Protein 7E4V (pdb70)

Solvent-accessible surface area: 8888 Å² total; per-residue (Å²): 240,98,44,14,28,39,63,0,82,114,34,1,118,87,95,194,65,147,111,19,68,54,65,83,83,83,108,100,50,91,100,106,74,26,54,33,14,2,38,0,42,9,37,86,91,57,12,76,4,64,7,79,63,104,128,87,0,59,59,77,0,0,36,54,0,0,9,75,5,15,43,13,186,62,97,98,99,51,14,27,35,57,0,80,110,36,1,118,86,120,190,66,161,61,22,68,54,66,76,78,68,91,127,46,129,81,100,66,92,55,24,24,6,46,0,46,7,39,83,92,52,9,73,4,93,8,41,13,110,105,64,0,61,56,33,0,0,47,68,0,0,79,88,33,65,65,35,85,45

Structure (mmCIF, N/CA/C/O backbone):
data_7E4V
#
_entry.id   7E4V
#
_cell.length_a   42.528
_cell.length_b   42.528
_cell.length_c   155.611
_cell.angle_alpha   90.000
_cell.angle_beta   90.000
_cell.angle_gamma   120.000
#
_symmetry.space_group_name_H-M   'P 32 2 1'
#
loop_
_entity.id
_entity.type
_entity.pdbx_description
1 polymer Staufen
2 non-polymer GLYCEROL
3 water water
#
loop_
_atom_site.group_PDB
_atom_site.id
_atom_site.type_symbol
_atom_site.label_atom_id
_atom_site.label_alt_id
_atom_site.label_comp_id
_atom_site.label_asym_id
_atom_site.label_entity_id
_atom_site.label_seq_id
_atom_site.pdbx_PDB_ins_code
_atom_site.Cartn_x
_atom_site.Cartn_y
_atom_site.Cartn_z
_atom_site.occupancy
_atom_site.B_iso_or_equiv
_atom_site.auth_seq_id
_atom_site.auth_comp_id
_atom_site.auth_asym_id
_atom_site.auth_atom_id
_atom_site.pdbx_PDB_model_num
ATOM 1 N N . MET A 1 2 ? 1.202 -21.278 -8.907 1.00 41.88 18 MET A N 1
ATOM 2 C CA . MET A 1 2 ? 0.189 -21.417 -7.859 1.00 35.45 18 MET A CA 1
ATOM 3 C C . MET A 1 2 ? 0.720 -21.307 -6.418 1.00 22.93 18 MET A C 1
ATOM 4 O O . MET A 1 2 ? 0.068 -20.701 -5.575 1.00 27.38 18 MET A O 1
ATOM 9 N N . VAL A 1 3 ? 1.898 -21.875 -6.130 1.00 24.25 19 VAL A N 1
ATOM 10 C CA . VAL A 1 3 ? 2.509 -21.687 -4.813 1.00 21.49 19 VAL A CA 1
ATOM 11 C C . VAL A 1 3 ? 2.849 -20.218 -4.608 1.00 19.81 19 VAL A C 1
ATOM 12 O O . VAL A 1 3 ? 3.474 -19.586 -5.471 1.00 22.15 19 VAL A O 1
ATOM 16 N N . ASN A 1 4 ? 2.432 -19.666 -3.475 1.00 16.72 20 ASN A N 1
ATOM 17 C CA . ASN A 1 4 ? 2.746 -18.285 -3.132 1.00 17.22 20 ASN A CA 1
ATOM 18 C C . ASN A 1 4 ? 4.175 -18.215 -2.603 1.00 15.51 20 ASN A C 1
ATOM 19 O O . ASN A 1 4 ? 4.460 -18.741 -1.518 1.00 15.43 20 ASN A O 1
ATOM 24 N N . PRO A 1 5 ? 5.095 -17.576 -3.330 1.00 13.46 21 PRO A N 1
ATOM 25 C CA . PRO A 1 5 ? 6.490 -17.536 -2.860 1.00 13.51 21 PRO A CA 1
ATOM 26 C C . PRO A 1 5 ? 6.660 -16.778 -1.559 1.00 12.86 21 PRO A C 1
ATOM 27 O O . PRO A 1 5 ? 7.623 -17.044 -0.831 1.00 13.52 21 PRO A O 1
ATOM 31 N N . IL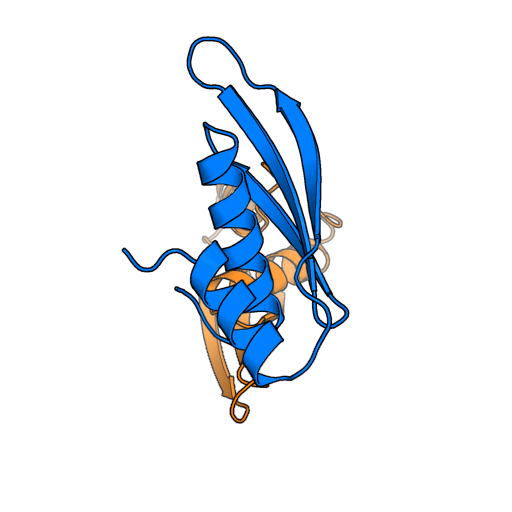E A 1 6 ? 5.771 -15.824 -1.250 1.00 13.64 22 ILE A N 1
ATOM 32 C CA . ILE A 1 6 ? 5.812 -15.161 0.049 1.00 13.60 22 ILE A CA 1
ATOM 33 C C . ILE A 1 6 ? 5.653 -16.188 1.158 1.00 13.89 22 ILE A C 1
ATOM 34 O O . ILE A 1 6 ? 6.413 -16.201 2.130 1.00 13.38 22 ILE A O 1
ATOM 39 N N . SER A 1 7 ? 4.654 -17.069 1.025 1.00 14.02 23 SER A N 1
ATOM 40 C CA . SER A 1 7 ? 4.416 -18.102 2.031 1.00 14.84 23 SER A CA 1
ATOM 41 C C . SER A 1 7 ? 5.559 -19.100 2.070 1.00 14.49 23 SER A C 1
ATOM 42 O O . SER A 1 7 ? 6.006 -19.504 3.149 1.00 13.66 23 SER A O 1
ATOM 45 N N . ARG A 1 8 ? 6.051 -19.495 0.903 1.00 13.71 24 ARG A N 1
ATOM 46 C CA . ARG A 1 8 ? 7.143 -20.459 0.857 1.00 12.60 24 ARG A CA 1
ATOM 47 C C . ARG A 1 8 ? 8.373 -19.931 1.590 1.00 12.56 24 ARG A C 1
ATOM 48 O O . ARG A 1 8 ? 8.985 -20.640 2.404 1.00 12.56 24 ARG A O 1
ATOM 56 N N . LEU A 1 9 ? 8.744 -18.676 1.323 1.00 11.62 25 LEU A N 1
ATOM 57 C CA . LEU A 1 9 ? 9.903 -18.081 1.976 1.00 12.82 25 LEU A CA 1
ATOM 58 C C . LEU A 1 9 ? 9.678 -17.924 3.473 1.00 13.29 25 LEU A C 1
ATOM 59 O O . LEU A 1 9 ? 10.581 -18.200 4.268 1.00 12.40 25 LEU A O 1
ATOM 64 N N . MET A 1 10 ? 8.478 -17.496 3.882 1.00 12.09 26 MET A N 1
ATOM 65 C CA . MET A 1 10 ? 8.190 -17.359 5.304 1.00 13.16 26 MET A CA 1
ATOM 66 C C . MET A 1 10 ? 8.347 -18.691 6.023 1.00 12.91 26 MET A C 1
ATOM 67 O O . MET A 1 10 ? 8.933 -18.756 7.112 1.00 12.75 26 MET A O 1
ATOM 72 N N . GLN A 1 11 ? 7.834 -19.770 5.421 1.00 12.71 27 GLN A N 1
ATOM 73 C CA . GLN A 1 11 ? 7.887 -21.079 6.061 1.00 14.44 27 GLN A CA 1
ATOM 74 C C . GLN A 1 11 ? 9.314 -21.604 6.129 1.00 13.20 27 GLN A C 1
ATOM 75 O O . GLN A 1 11 ? 9.701 -22.231 7.123 1.00 13.01 27 GLN A O 1
ATOM 81 N N . ILE A 1 12 ? 10.107 -21.355 5.083 1.00 12.31 28 ILE A N 1
ATOM 82 C CA . ILE A 1 12 ? 11.501 -21.782 5.105 1.00 12.36 28 ILE A CA 1
ATOM 83 C C . ILE A 1 12 ? 12.267 -21.066 6.210 1.00 12.35 28 ILE A C 1
ATOM 84 O O . ILE A 1 12 ? 13.009 -21.699 6.975 1.00 12.92 28 ILE A O 1
ATOM 89 N N . GLN A 1 13 ? 12.069 -19.749 6.344 1.00 11.88 29 GLN A N 1
ATOM 90 C CA . GLN A 1 13 ? 12.766 -19.009 7.392 1.00 12.88 29 GLN A CA 1
ATOM 91 C C . GLN A 1 13 ? 12.363 -19.488 8.777 1.00 12.50 29 GLN A C 1
ATOM 92 O O . GLN A 1 13 ? 13.214 -19.625 9.665 1.00 13.74 29 GLN A O 1
ATOM 98 N N . GLN A 1 14 ? 11.069 -19.761 8.980 1.00 12.73 30 GLN A N 1
ATOM 99 C CA . GLN A 1 14 ? 10.619 -20.290 10.262 1.00 12.59 30 GLN A CA 1
ATOM 100 C C . GLN A 1 14 ? 11.265 -21.636 10.571 1.00 11.68 30 GLN A C 1
ATOM 101 O O . GLN A 1 14 ? 11.702 -21.874 11.706 1.00 13.91 30 GLN A O 1
ATOM 107 N N . ALA A 1 15 ? 11.318 -22.537 9.578 1.00 12.42 31 ALA A N 1
ATOM 108 C CA . ALA A 1 15 ? 11.898 -23.858 9.804 1.00 13.01 31 ALA A CA 1
ATOM 109 C C . ALA A 1 15 ? 13.391 -23.780 10.107 1.00 14.89 31 ALA A C 1
ATOM 110 O O . ALA A 1 15 ? 13.917 -24.637 10.831 1.00 16.46 31 ALA A O 1
ATOM 112 N N . ARG A 1 16 ? 14.088 -22.787 9.550 1.00 13.03 32 ARG A N 1
ATOM 113 C CA . ARG A 1 16 ? 15.505 -22.571 9.830 1.00 13.24 32 ARG A CA 1
ATOM 114 C C . ARG A 1 16 ? 15.744 -21.840 11.139 1.00 13.57 32 ARG A C 1
ATOM 115 O O . ARG A 1 16 ? 16.905 -21.628 11.505 1.00 14.87 32 ARG A O 1
ATOM 123 N N . LYS A 1 17 ? 14.687 -21.442 11.842 1.00 13.06 33 LYS A N 1
ATOM 124 C CA . LYS A 1 17 ? 14.783 -20.656 13.071 1.00 11.47 33 LYS A CA 1
ATOM 125 C C . LYS A 1 17 ? 15.488 -19.322 12.845 1.00 13.72 33 LYS A C 1
ATOM 126 O O . LYS A 1 17 ? 16.148 -18.797 13.744 1.00 13.98 33 LYS A O 1
ATOM 132 N N . GLU A 1 18 ? 15.321 -18.754 11.651 1.00 12.75 34 GLU A N 1
ATOM 133 C CA . GLU A 1 18 ? 15.940 -17.495 11.273 1.00 14.13 34 GLU A CA 1
ATOM 134 C C . GLU A 1 18 ? 14.921 -16.357 11.346 1.00 14.06 34 GLU A C 1
ATOM 135 O O . GLU A 1 18 ? 13.712 -16.575 11.488 1.00 14.86 34 GLU A O 1
ATOM 141 N N . LYS A 1 19 ? 15.434 -15.125 11.265 1.00 14.58 35 LYS A N 1
ATOM 142 C CA . LYS A 1 19 ? 14.581 -13.942 11.224 1.00 17.82 35 LYS A CA 1
ATOM 143 C C . LYS A 1 19 ? 13.643 -14.001 10.020 1.00 16.76 35 LYS A C 1
ATOM 144 O O . LYS A 1 19 ? 14.014 -14.466 8.933 1.00 17.05 35 LYS A O 1
ATOM 150 N N . GLU A 1 20 ? 12.408 -13.553 10.232 1.00 17.96 36 GLU A N 1
ATOM 151 C CA . GLU A 1 20 ? 11.412 -13.515 9.178 1.00 18.39 36 GLU A CA 1
ATOM 152 C C . GLU A 1 20 ? 11.833 -12.521 8.091 1.00 17.68 36 GLU A C 1
ATOM 153 O O . GLU A 1 20 ? 12.591 -11.581 8.350 1.00 17.47 36 GLU A O 1
ATOM 159 N N . PRO A 1 21 ? 11.375 -12.711 6.858 1.00 13.67 37 PRO A N 1
ATOM 160 C CA . PRO A 1 21 ? 11.751 -11.773 5.790 1.00 12.93 37 PRO A CA 1
ATOM 161 C C . PRO A 1 21 ? 11.208 -10.371 6.043 1.00 16.31 37 PRO A C 1
ATOM 162 O O . PRO A 1 21 ? 10.169 -10.191 6.681 1.00 16.46 37 PRO A O 1
ATOM 166 N N . VAL A 1 22 ? 11.953 -9.371 5.573 1.00 14.55 38 VAL A N 1
ATOM 167 C CA . VAL A 1 22 ? 11.570 -7.965 5.677 1.00 15.40 38 VAL A CA 1
ATOM 168 C C . VAL A 1 22 ? 11.361 -7.429 4.263 1.00 13.75 38 VAL A C 1
ATOM 169 O O . VAL A 1 22 ? 12.266 -7.516 3.425 1.00 14.36 38 VAL A O 1
ATOM 173 N N . TYR A 1 23 ? 10.189 -6.859 4.011 1.00 13.86 39 TYR A N 1
ATOM 174 C CA . TYR A 1 23 ? 9.827 -6.315 2.705 1.00 14.69 39 TYR A CA 1
ATOM 175 C C . TYR A 1 23 ? 9.827 -4.792 2.742 1.00 15.91 39 TYR A C 1
ATOM 176 O O . TYR A 1 23 ? 9.391 -4.188 3.726 1.00 17.53 39 TYR A O 1
ATOM 185 N N . THR A 1 24 ? 10.292 -4.178 1.654 1.00 13.52 40 THR A N 1
ATOM 186 C CA . THR A 1 24 ? 10.393 -2.728 1.531 1.00 15.82 40 THR A CA 1
ATOM 187 C C . THR A 1 24 ? 9.876 -2.316 0.162 1.00 12.90 40 THR A C 1
ATOM 188 O O . THR A 1 24 ? 10.324 -2.850 -0.854 1.00 13.46 40 THR A O 1
ATOM 192 N N . LEU A 1 25 ? 8.939 -1.364 0.125 1.00 13.98 41 LEU A N 1
ATOM 193 C CA . LEU A 1 25 ? 8.510 -0.779 -1.144 1.00 14.54 41 LEU A CA 1
ATOM 194 C C . LEU A 1 25 ? 9.568 0.212 -1.619 1.00 13.43 41 LEU A C 1
ATOM 195 O O . LEU A 1 25 ? 9.923 1.150 -0.894 1.00 15.58 41 LEU A O 1
ATOM 200 N N . VAL A 1 26 ? 10.072 -0.008 -2.824 1.00 12.41 42 VAL A N 1
ATOM 201 C CA . VAL A 1 26 ? 11.145 0.815 -3.373 1.00 14.09 42 VAL A CA 1
ATOM 202 C C . VAL A 1 26 ? 10.616 1.962 -4.220 1.00 13.58 42 VAL A C 1
ATOM 203 O O . VAL A 1 26 ? 11.109 3.087 -4.121 1.00 16.82 42 VAL A O 1
ATOM 207 N N . GLU A 1 27 ? 9.634 1.700 -5.077 1.00 13.92 43 GLU A N 1
ATOM 208 C CA . GLU A 1 27 ? 9.180 2.703 -6.032 1.00 13.76 43 GLU A CA 1
ATOM 209 C C . GLU A 1 27 ? 7.872 2.250 -6.645 1.00 14.00 43 GLU A C 1
ATOM 210 O O . GLU A 1 27 ? 7.581 1.049 -6.701 1.00 15.15 43 GLU A O 1
ATOM 216 N N . GLU A 1 28 ? 7.071 3.217 -7.095 1.00 13.54 44 GLU A N 1
ATOM 217 C CA . GLU A 1 28 ? 5.954 2.914 -7.976 1.00 15.08 44 GLU A CA 1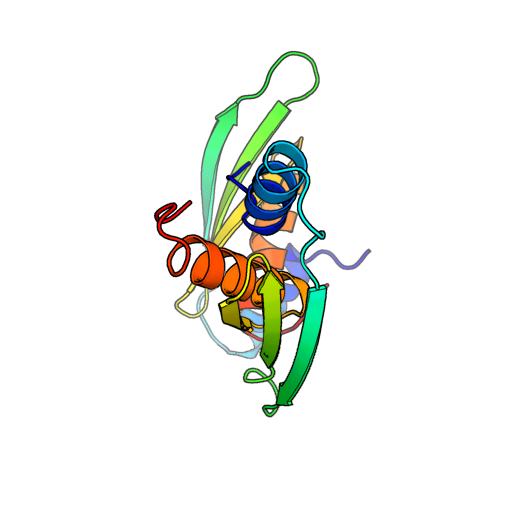
ATOM 218 C C . GLU A 1 28 ? 6.073 3.809 -9.200 1.00 16.02 44 GLU A C 1
ATOM 219 O O . GLU A 1 28 ? 6.120 5.037 -9.073 1.00 16.64 44 GLU A O 1
ATOM 225 N N . ARG A 1 29 ? 6.144 3.204 -10.380 1.00 19.42 45 ARG A N 1
ATOM 226 C CA . ARG A 1 29 ? 6.288 3.995 -11.600 1.00 19.33 45 ARG A CA 1
ATOM 227 C C . ARG A 1 29 ? 5.363 3.441 -12.669 1.00 24.52 45 ARG A C 1
ATOM 228 O O . ARG A 1 29 ? 4.319 2.866 -12.351 1.00 27.97 45 ARG A O 1
ATOM 236 N N . GLY A 1 30 ? 5.724 3.638 -13.935 1.00 26.39 46 GLY A N 1
ATOM 237 C CA . GLY A 1 30 ? 4.941 3.126 -15.039 1.00 30.85 46 GLY A CA 1
ATOM 238 C C . GLY A 1 30 ? 4.191 4.218 -15.770 1.00 29.66 46 GLY A C 1
ATOM 239 O O . GLY A 1 30 ? 4.703 5.340 -15.914 1.00 27.41 46 GLY A O 1
ATOM 240 N N . VAL A 1 31 ? 2.982 3.894 -16.241 1.00 37.33 47 VAL A N 1
ATOM 241 C CA . VAL A 1 31 ? 2.177 4.803 -17.050 1.00 41.24 47 VAL A CA 1
ATOM 242 C C . VAL A 1 31 ? 0.709 4.750 -16.640 1.00 47.02 47 VAL A C 1
ATOM 243 O O . VAL A 1 31 ? 0.386 4.929 -15.463 1.00 43.87 47 VAL A O 1
ATOM 245 N N . ALA A 1 32 ? -0.182 4.502 -17.603 1.00 49.51 48 ALA A N 1
ATOM 246 C CA . ALA A 1 32 ? -1.622 4.524 -17.361 1.00 50.46 48 ALA A CA 1
ATOM 247 C C . ALA A 1 32 ? -2.065 3.402 -16.429 1.00 54.95 48 ALA A C 1
ATOM 248 O O . ALA A 1 32 ? -1.746 3.411 -15.234 1.00 51.32 48 ALA A O 1
ATOM 250 N N . ARG A 1 33 B -2.816 2.434 -16.959 1.00 53.85 49 ARG A N 1
ATOM 251 C CA . ARG A 1 33 B -3.225 1.306 -16.131 1.00 54.07 49 ARG A CA 1
ATOM 252 C C . ARG A 1 33 B -2.057 0.380 -15.832 1.00 54.53 49 ARG A C 1
ATOM 253 O O . ARG A 1 33 B -2.089 -0.359 -14.840 1.00 58.03 49 ARG A O 1
ATOM 255 N N . ARG A 1 34 ? -1.020 0.412 -16.666 1.00 52.59 50 ARG A N 1
ATOM 256 C CA . ARG A 1 34 ? 0.160 -0.436 -16.487 1.00 47.21 50 ARG A CA 1
ATOM 257 C C . ARG A 1 34 ? 1.052 0.177 -15.411 1.00 43.43 50 ARG A C 1
ATOM 258 O O . ARG A 1 34 ? 1.974 0.946 -15.686 1.00 37.69 50 ARG A O 1
ATOM 260 N N . ARG A 1 35 ? 0.760 -0.172 -14.166 1.00 46.58 51 ARG A N 1
ATOM 261 C CA . ARG A 1 35 ? 1.557 0.241 -13.022 1.00 39.71 51 ARG A CA 1
ATOM 262 C C . ARG A 1 35 ? 2.760 -0.681 -12.857 1.00 31.69 51 ARG A C 1
ATOM 263 O O . ARG A 1 35 ? 2.723 -1.859 -13.223 1.00 34.66 51 ARG A O 1
ATOM 265 N N . GLU A 1 36 ? 3.849 -0.126 -12.322 1.00 29.65 52 GLU A N 1
ATOM 266 C CA . GLU A 1 36 ? 5.075 -0.883 -12.088 1.00 22.80 52 GLU A CA 1
ATOM 267 C C . GLU A 1 36 ? 5.491 -0.612 -10.649 1.00 21.56 52 GLU A C 1
ATOM 268 O O . GLU A 1 36 ? 5.981 0.479 -10.333 1.00 23.59 52 GLU A O 1
ATOM 274 N N . PHE A 1 37 ? 5.317 -1.609 -9.788 1.00 17.80 53 PHE A N 1
ATOM 275 C CA . PHE A 1 37 ? 5.707 -1.511 -8.386 1.00 17.17 53 PHE A CA 1
ATOM 276 C C . PHE A 1 37 ? 7.024 -2.253 -8.254 1.00 17.44 53 PHE A C 1
ATOM 277 O O . PHE A 1 37 ? 7.199 -3.322 -8.845 1.00 17.28 53 PHE A O 1
ATOM 285 N N . ILE A 1 38 ? 7.946 -1.685 -7.486 1.00 14.59 54 ILE A N 1
ATOM 286 C CA . ILE A 1 38 ? 9.240 -2.292 -7.234 1.00 13.56 54 ILE A CA 1
ATOM 287 C C . ILE A 1 38 ? 9.319 -2.574 -5.746 1.00 12.68 54 ILE A C 1
ATOM 288 O O . ILE A 1 38 ? 9.249 -1.649 -4.926 1.00 13.28 54 ILE A O 1
ATOM 293 N N . MET A 1 39 ? 9.455 -3.856 -5.397 1.00 13.21 55 MET A N 1
ATOM 294 C CA . MET A 1 39 ? 9.569 -4.301 -4.017 1.00 13.62 55 MET A CA 1
ATOM 295 C C . MET A 1 39 ? 10.942 -4.909 -3.790 1.00 13.53 55 MET A C 1
ATOM 296 O O . MET A 1 39 ? 11.557 -5.465 -4.708 1.00 14.51 55 MET A O 1
ATOM 301 N N . GLU A 1 40 ? 11.415 -4.814 -2.554 1.00 12.34 56 GLU A N 1
ATOM 302 C CA . GLU A 1 40 ? 12.663 -5.448 -2.157 1.00 14.37 56 GLU A CA 1
ATOM 303 C C . GLU A 1 40 ? 12.387 -6.331 -0.945 1.00 14.37 56 GLU A C 1
ATOM 304 O O . GLU A 1 40 ? 11.515 -6.031 -0.128 1.00 14.62 56 GLU A O 1
ATOM 310 N N . VAL A 1 41 ? 13.101 -7.449 -0.845 1.00 11.93 57 VAL A N 1
ATOM 311 C CA . VAL A 1 41 ? 12.976 -8.330 0.311 1.00 12.83 57 VAL A CA 1
ATOM 312 C C . VAL A 1 41 ? 14.359 -8.761 0.773 1.00 13.31 57 VAL A C 1
ATOM 313 O O . VAL A 1 41 ? 15.246 -8.988 -0.053 1.00 14.41 57 VAL A O 1
ATOM 317 N N . SER A 1 42 ? 14.533 -8.887 2.090 1.00 13.58 58 SER A N 1
ATOM 318 C CA . SER A 1 42 ? 15.775 -9.360 2.681 1.00 14.87 58 SER A CA 1
ATOM 319 C C . SER A 1 42 ? 15.460 -10.522 3.614 1.00 13.66 58 SER A C 1
ATOM 320 O O . SER A 1 42 ? 14.496 -10.463 4.380 1.00 14.32 58 SER A O 1
ATOM 323 N N . ALA A 1 43 ? 16.260 -11.582 3.533 1.00 12.21 59 ALA A N 1
ATOM 324 C CA . ALA A 1 43 ? 16.168 -12.715 4.448 1.00 13.44 59 ALA A CA 1
ATOM 325 C C . ALA A 1 43 ? 17.415 -13.563 4.286 1.00 12.86 59 ALA A C 1
ATOM 326 O O . ALA A 1 43 ? 17.981 -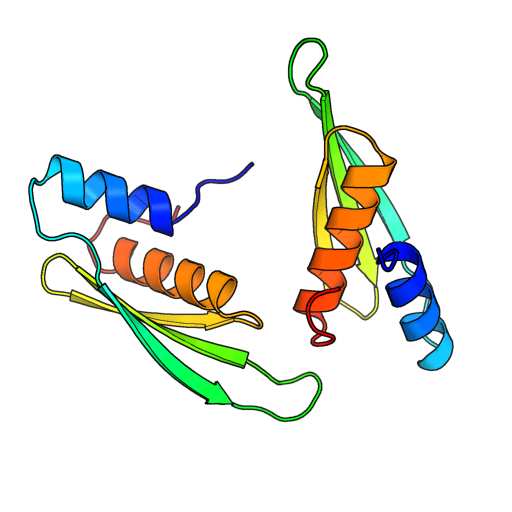13.636 3.198 1.00 13.45 59 ALA A O 1
ATOM 328 N N . SER A 1 44 ? 17.841 -14.193 5.385 1.00 13.56 60 SER A N 1
ATOM 329 C CA . SER A 1 44 ? 18.921 -15.177 5.357 1.00 14.29 60 SER A CA 1
ATOM 330 C C . SER A 1 44 ? 20.212 -14.608 4.772 1.00 16.78 60 SER A C 1
ATOM 331 O O . SER A 1 44 ? 20.944 -15.304 4.072 1.00 17.69 60 SER A O 1
ATOM 334 N N . GLY A 1 45 ? 20.478 -13.327 5.009 1.00 15.16 61 GLY A N 1
ATOM 335 C CA . GLY A 1 45 ? 21.722 -12.719 4.591 1.00 16.86 61 GLY A CA 1
ATOM 336 C C . GLY A 1 45 ? 21.765 -12.222 3.163 1.00 15.78 61 GLY A C 1
ATOM 337 O O . GLY A 1 45 ? 22.828 -11.775 2.716 1.00 17.30 61 GLY A O 1
ATOM 338 N N . LYS A 1 46 ? 20.656 -12.281 2.426 1.00 13.62 62 LYS A N 1
ATOM 339 C CA . LYS A 1 46 ? 20.613 -11.842 1.041 1.00 14.56 62 LYS A CA 1
ATOM 340 C C . LYS A 1 46 ? 19.393 -10.957 0.833 1.00 12.68 62 LYS A C 1
ATOM 341 O O . LYS A 1 46 ? 18.477 -10.908 1.656 1.00 13.37 62 LYS A O 1
ATOM 347 N N . SER A 1 47 ? 19.388 -10.246 -0.286 1.00 14.51 63 SER A N 1
ATOM 348 C CA . SER A 1 47 ? 18.260 -9.404 -0.632 1.00 14.52 63 SER A CA 1
ATOM 349 C C . SER A 1 47 ? 17.995 -9.516 -2.127 1.00 13.89 63 SER A C 1
ATOM 350 O O . SER A 1 47 ? 18.871 -9.890 -2.904 1.00 15.07 63 SER A O 1
ATOM 353 N N . ALA A 1 48 ? 16.763 -9.227 -2.529 1.00 12.52 64 ALA A N 1
ATOM 354 C CA . ALA A 1 48 ? 16.407 -9.271 -3.938 1.00 12.90 64 ALA A CA 1
ATOM 355 C C . ALA A 1 48 ? 15.282 -8.287 -4.178 1.00 13.44 64 ALA A C 1
ATOM 356 O O . ALA A 1 48 ? 14.563 -7.898 -3.253 1.00 13.47 64 ALA A O 1
ATOM 358 N N . THR A 1 49 ? 15.135 -7.884 -5.430 1.00 13.25 65 THR A N 1
ATOM 359 C CA . THR A 1 49 ? 14.041 -7.020 -5.832 1.00 13.90 65 THR A CA 1
ATOM 360 C C . THR A 1 49 ? 13.117 -7.763 -6.786 1.00 15.27 65 THR A C 1
ATOM 361 O O . THR A 1 49 ? 13.465 -8.805 -7.357 1.00 14.65 65 THR A O 1
ATOM 365 N N . GLY A 1 50 ? 11.917 -7.222 -6.934 1.00 13.66 66 GLY A N 1
ATOM 366 C CA . GLY A 1 50 ? 10.952 -7.759 -7.879 1.00 16.01 66 GLY A CA 1
ATOM 367 C C . GLY A 1 50 ? 10.007 -6.678 -8.344 1.00 14.09 66 GLY A C 1
ATOM 368 O O . GLY A 1 50 ? 9.767 -5.693 -7.639 1.00 16.14 66 GLY A O 1
ATOM 369 N N . ILE A 1 51 ? 9.459 -6.867 -9.531 1.00 16.18 67 ILE A N 1
ATOM 370 C CA . ILE A 1 51 ? 8.619 -5.864 -10.172 1.00 16.46 67 ILE A CA 1
ATOM 371 C C . ILE A 1 51 ? 7.309 -6.537 -10.544 1.00 20.18 67 ILE A C 1
ATOM 372 O O . ILE A 1 51 ? 7.291 -7.718 -10.908 1.00 20.86 67 ILE A O 1
ATOM 377 N N . GLY A 1 52 ? 6.214 -5.799 -10.437 1.00 20.31 68 GLY A N 1
ATOM 378 C CA . GLY A 1 52 ? 4.921 -6.324 -10.798 1.00 21.56 68 GLY A CA 1
ATOM 379 C C . GLY A 1 52 ? 3.910 -5.214 -10.962 1.00 23.23 68 GLY A C 1
ATOM 380 O O . GLY A 1 52 ? 4.135 -4.076 -10.541 1.00 22.71 68 GLY A O 1
ATOM 381 N N . PRO A 1 53 ? 2.761 -5.529 -11.570 1.00 23.34 69 PRO A N 1
ATOM 382 C CA . PRO A 1 53 ? 1.732 -4.503 -11.804 1.00 24.16 69 PRO A CA 1
ATOM 383 C C . PRO A 1 53 ? 0.906 -4.139 -10.581 1.00 26.74 69 PRO A C 1
ATOM 384 O O . PRO A 1 53 ? 0.122 -3.179 -10.649 1.00 26.97 69 PRO A O 1
ATOM 388 N N . THR A 1 54 ? 1.010 -4.890 -9.490 1.00 21.47 70 THR A N 1
ATOM 389 C CA . THR A 1 54 ? 0.440 -4.499 -8.215 1.00 23.73 70 THR A CA 1
ATOM 390 C C . THR A 1 54 ? 1.515 -4.684 -7.164 1.00 20.31 70 THR A C 1
ATOM 391 O O . THR A 1 54 ? 2.524 -5.357 -7.403 1.00 19.37 70 THR A O 1
ATOM 395 N N . LYS A 1 55 ? 1.297 -4.091 -5.992 1.00 20.75 71 LYS A N 1
ATOM 396 C CA . LYS A 1 55 ? 2.254 -4.285 -4.910 1.00 19.15 71 LYS A CA 1
ATOM 397 C C . LYS A 1 55 ? 2.384 -5.760 -4.557 1.00 19.27 71 LYS A C 1
ATOM 398 O O . LYS A 1 55 ? 3.498 -6.270 -4.390 1.00 17.95 71 LYS A O 1
ATOM 404 N N . LYS A 1 56 ? 1.265 -6.483 -4.484 1.00 21.52 72 LYS A N 1
ATOM 405 C CA . LYS A 1 56 ? 1.343 -7.888 -4.087 1.00 22.44 72 LYS A CA 1
ATOM 406 C C . LYS A 1 56 ? 2.087 -8.722 -5.125 1.00 20.41 72 LYS A C 1
ATOM 407 O O . LYS A 1 56 ? 2.884 -9.598 -4.769 1.00 19.17 72 LYS A O 1
ATOM 413 N N . LEU A 1 57 ? 1.864 -8.454 -6.410 1.00 20.89 73 LEU A N 1
ATOM 414 C CA . LEU A 1 57 ? 2.585 -9.186 -7.445 1.00 19.74 73 LEU A CA 1
ATOM 415 C C . LEU A 1 57 ? 4.078 -8.876 -7.411 1.00 19.57 73 LEU A C 1
ATOM 416 O O . LEU A 1 57 ? 4.909 -9.763 -7.646 1.00 16.96 73 LEU A O 1
ATOM 421 N N . ALA A 1 58 ? 4.443 -7.620 -7.142 1.00 17.14 74 ALA A N 1
ATOM 422 C CA . ALA A 1 58 ? 5.855 -7.277 -7.016 1.00 16.70 74 ALA A CA 1
ATOM 423 C C . ALA A 1 58 ? 6.469 -7.957 -5.805 1.00 14.95 74 ALA A C 1
ATOM 424 O O . ALA A 1 58 ? 7.623 -8.408 -5.851 1.00 14.61 74 ALA A O 1
ATOM 426 N N . LYS A 1 59 ? 5.715 -8.031 -4.714 1.00 14.66 75 LYS A N 1
ATOM 427 C CA . LYS A 1 59 ? 6.175 -8.712 -3.514 1.00 14.55 75 LYS A CA 1
ATOM 428 C C . LYS A 1 59 ? 6.437 -10.185 -3.791 1.00 14.46 75 LYS A C 1
ATOM 429 O O . LYS A 1 59 ? 7.465 -10.738 -3.367 1.00 14.89 75 LYS A O 1
ATOM 435 N N . LYS A 1 60 ? 5.528 -10.833 -4.516 1.00 15.25 76 LYS A N 1
ATOM 436 C CA . LYS A 1 60 ? 5.716 -12.239 -4.859 1.00 15.91 76 LYS A CA 1
ATOM 437 C C . LYS A 1 60 ? 6.935 -12.423 -5.747 1.00 13.74 76 LYS A C 1
ATOM 438 O O . LYS A 1 60 ? 7.703 -13.377 -5.571 1.00 14.93 76 LYS A O 1
ATOM 444 N N . GLU A 1 61 ? 7.138 -11.524 -6.709 1.00 13.25 77 GLU A N 1
ATOM 445 C CA . GLU A 1 61 ? 8.313 -11.627 -7.560 1.00 13.81 77 GLU A CA 1
ATOM 446 C C . GLU A 1 61 ? 9.598 -11.439 -6.764 1.00 13.93 77 GLU A C 1
ATOM 447 O O . GLU A 1 61 ? 10.588 -12.142 -7.004 1.00 13.92 77 GLU A O 1
ATOM 453 N N . ALA A 1 62 ? 9.601 -10.507 -5.808 1.00 12.89 78 ALA A N 1
ATOM 454 C CA . ALA A 1 62 ? 10.783 -10.312 -4.973 1.00 12.75 78 ALA A CA 1
ATOM 455 C C . ALA A 1 62 ? 11.091 -11.566 -4.173 1.00 13.31 78 ALA A C 1
ATOM 456 O O . ALA A 1 62 ? 12.245 -12.004 -4.111 1.00 12.00 78 ALA A O 1
ATOM 458 N N . ALA A 1 63 ? 10.065 -12.166 -3.562 1.00 12.44 79 ALA A N 1
ATOM 459 C CA . ALA A 1 63 ? 10.264 -13.390 -2.789 1.00 13.43 79 ALA A CA 1
ATOM 460 C C . ALA A 1 63 ? 10.761 -14.516 -3.676 1.00 13.01 79 ALA A C 1
ATOM 461 O O . ALA A 1 63 ? 11.656 -15.275 -3.285 1.00 12.54 79 ALA A O 1
ATOM 463 N N . GLU A 1 64 ? 10.204 -14.635 -4.878 1.00 13.12 80 GLU A N 1
ATOM 464 C CA . GLU A 1 64 ? 10.648 -15.668 -5.804 1.00 15.08 80 GLU A CA 1
ATOM 465 C C . GLU A 1 64 ? 12.120 -15.481 -6.157 1.00 14.87 80 GLU A C 1
ATOM 466 O O . GLU A 1 64 ? 12.902 -16.442 -6.153 1.00 14.38 80 GLU A O 1
ATOM 472 N N . ASN A 1 65 ? 12.532 -14.244 -6.444 1.00 12.63 81 ASN A N 1
ATOM 473 C CA . ASN A 1 65 ? 13.924 -13.988 -6.802 1.00 12.88 81 ASN A CA 1
ATOM 474 C C . ASN A 1 65 ? 14.858 -14.260 -5.630 1.00 12.56 81 ASN A C 1
ATOM 475 O O . ASN A 1 65 ? 15.989 -14.736 -5.827 1.00 13.04 81 ASN A O 1
ATOM 480 N N . LEU A 1 66 ? 14.417 -13.965 -4.401 1.00 10.96 82 LEU A N 1
ATOM 481 C CA . LEU A 1 66 ? 15.242 -14.256 -3.237 1.00 11.16 82 LEU A CA 1
ATOM 482 C C . LEU A 1 66 ? 15.353 -15.756 -3.001 1.00 11.16 82 LEU A C 1
ATOM 483 O O . LEU A 1 66 ? 16.447 -16.263 -2.706 1.00 11.78 82 LEU A O 1
ATOM 488 N N . LEU A 1 67 ? 14.248 -16.492 -3.158 1.00 11.78 83 LEU A N 1
ATOM 489 C CA . LEU A 1 67 ? 14.310 -17.945 -3.002 1.00 12.82 83 LEU A CA 1
ATOM 490 C C . LEU A 1 67 ? 15.304 -18.557 -3.983 1.00 12.90 83 LEU A C 1
ATOM 491 O O . LEU A 1 67 ? 16.075 -19.461 -3.626 1.00 12.07 83 LEU A O 1
ATOM 496 N N . VAL A 1 68 ? 15.317 -18.062 -5.220 1.00 12.80 84 VAL A N 1
ATOM 497 C CA . VAL A 1 68 ? 16.279 -18.541 -6.207 1.00 12.34 84 VAL A CA 1
ATOM 498 C C . VAL A 1 68 ? 17.703 -18.197 -5.787 1.00 13.82 84 VAL A C 1
ATOM 499 O O . VAL A 1 68 ? 18.604 -19.045 -5.842 1.00 12.81 84 VAL A O 1
ATOM 503 N N . MET A 1 69 ? 17.927 -16.958 -5.340 1.00 12.36 85 MET A N 1
ATOM 504 C CA . MET A 1 69 ? 19.262 -16.553 -4.904 1.00 14.21 85 MET A CA 1
ATOM 505 C C . MET A 1 69 ? 19.750 -17.410 -3.746 1.00 14.59 85 MET A C 1
ATOM 506 O O . MET A 1 69 ? 20.946 -17.699 -3.636 1.00 15.92 85 MET A O 1
ATOM 511 N N . LEU A 1 70 ? 18.845 -17.806 -2.852 1.00 12.15 86 LEU A N 1
ATOM 512 C CA . LEU A 1 70 ? 19.184 -18.592 -1.674 1.00 12.65 86 LEU A CA 1
ATOM 513 C C . LEU A 1 70 ? 19.334 -20.079 -1.969 1.00 12.79 86 LEU A C 1
ATOM 514 O O . LEU A 1 70 ? 19.695 -20.833 -1.059 1.00 14.72 86 LEU A O 1
ATOM 519 N N . GLY A 1 71 ? 19.112 -20.518 -3.201 1.00 13.22 87 GLY A N 1
ATOM 520 C CA . GLY A 1 71 ? 19.334 -21.908 -3.545 1.00 13.82 87 GLY A CA 1
ATOM 521 C C . GLY A 1 71 ? 18.154 -22.829 -3.374 1.00 15.73 87 GLY A C 1
ATOM 522 O O . GLY A 1 71 ? 18.337 -24.048 -3.382 1.00 18.38 87 GLY A O 1
ATOM 523 N N . TYR A 1 72 ? 16.949 -22.301 -3.227 1.00 12.87 88 TYR A N 1
ATOM 524 C CA . TYR A 1 72 ? 15.767 -23.129 -3.029 1.00 14.15 88 TYR A CA 1
ATOM 525 C C . TYR A 1 72 ? 15.005 -23.400 -4.321 1.00 15.10 88 TYR A C 1
ATOM 526 O O . TYR A 1 72 ? 13.969 -24.077 -4.287 1.00 15.75 88 TYR A O 1
ATOM 535 N N . GLY A 1 73 ? 15.483 -22.889 -5.448 1.00 15.03 89 GLY A N 1
ATOM 536 C CA . GLY A 1 73 ? 14.868 -23.153 -6.729 1.00 16.57 89 GLY A CA 1
ATOM 537 C C . GLY A 1 73 ? 13.645 -22.296 -6.983 1.00 17.47 89 GLY A C 1
ATOM 538 O O . GLY A 1 73 ? 13.104 -21.618 -6.101 1.00 17.17 89 GLY A O 1
ATOM 539 N N . ARG A 1 74 ? 13.207 -22.335 -8.240 1.00 19.26 90 ARG A N 1
ATOM 540 C 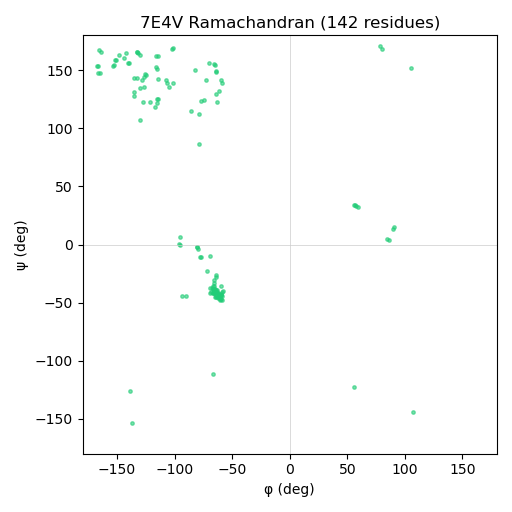CA . ARG A 1 74 ? 12.033 -21.589 -8.657 1.00 21.19 90 ARG A CA 1
ATOM 541 C C . ARG A 1 74 ? 10.771 -22.195 -8.054 1.00 21.82 90 ARG A C 1
ATOM 542 O O . ARG A 1 74 ? 10.716 -23.385 -7.730 1.00 24.62 90 ARG A O 1
ATOM 550 N N . SER A 1 75 ? 9.745 -21.347 -7.940 1.00 29.60 91 SER A N 1
ATOM 551 C CA . SER A 1 75 ? 8.474 -21.620 -7.261 1.00 33.92 91 SER A CA 1
ATOM 552 C C . SER A 1 75 ? 8.637 -21.698 -5.744 1.00 35.22 91 SER A C 1
ATOM 553 O O . SER A 1 75 ? 8.994 -20.702 -5.096 1.00 26.84 91 SER A O 1
ATOM 555 N N . GLY B 1 1 ? 12.587 -2.882 -17.057 1.00 40.27 17 GLY B N 1
ATOM 556 C CA . GLY B 1 1 ? 13.213 -3.370 -15.840 1.00 36.47 17 GLY B CA 1
ATOM 557 C C . GLY B 1 1 ? 14.689 -3.027 -15.729 1.00 36.51 17 GLY B C 1
ATOM 558 O O . GLY B 1 1 ? 15.068 -2.051 -15.085 1.00 35.99 17 GLY B O 1
ATOM 559 N N . MET B 1 2 ? 15.529 -3.851 -16.349 1.00 38.94 18 MET B N 1
ATOM 560 C CA . MET B 1 2 ? 16.960 -3.597 -16.445 1.00 33.62 18 MET B CA 1
ATOM 561 C C . MET B 1 2 ? 17.418 -4.083 -17.810 1.00 29.40 18 MET B C 1
ATOM 562 O O . MET B 1 2 ? 16.726 -4.872 -18.458 1.00 29.77 18 MET B O 1
ATOM 564 N N . VAL B 1 3 ? 18.582 -3.594 -18.257 1.00 29.66 19 VAL B N 1
ATOM 565 C CA . VAL B 1 3 ? 19.115 -4.047 -19.541 1.00 26.83 19 VAL B CA 1
ATOM 566 C C . VAL B 1 3 ? 19.407 -5.536 -19.452 1.00 24.64 19 VAL B C 1
ATOM 567 O O . VAL B 1 3 ? 20.139 -5.997 -18.569 1.00 28.48 19 VAL B O 1
ATOM 571 N N . ASN B 1 4 ? 18.788 -6.293 -20.340 1.00 18.59 20 ASN B N 1
ATOM 572 C CA . ASN B 1 4 ? 18.988 -7.729 -20.430 1.00 17.33 20 ASN B CA 1
ATOM 573 C C . ASN B 1 4 ? 20.204 -7.961 -21.317 1.00 16.93 20 ASN B C 1
ATOM 574 O O . ASN B 1 4 ? 20.157 -7.618 -22.504 1.00 16.54 20 ASN B O 1
ATOM 579 N N . PRO B 1 5 ? 21.304 -8.505 -20.795 1.00 14.04 21 PRO B N 1
ATOM 580 C CA . PRO B 1 5 ? 22.502 -8.688 -21.636 1.00 16.08 21 PRO B CA 1
ATOM 581 C C . PRO B 1 5 ? 22.298 -9.647 -22.791 1.00 14.39 21 PRO B C 1
ATOM 582 O O . PRO B 1 5 ? 22.960 -9.492 -23.825 1.00 14.50 21 PRO B O 1
ATOM 586 N N . ILE B 1 6 ? 21.395 -10.623 -22.660 1.00 14.78 22 ILE B N 1
ATOM 587 C CA . ILE B 1 6 ? 21.078 -11.493 -23.788 1.00 15.02 22 ILE B CA 1
ATOM 588 C C . ILE B 1 6 ? 20.526 -10.669 -24.943 1.00 14.76 22 ILE B C 1
ATOM 589 O O . ILE B 1 6 ? 20.954 -10.807 -26.096 1.00 15.65 22 ILE B O 1
ATOM 594 N N . SER B 1 7 ? 19.574 -9.782 -24.639 1.00 15.23 23 SER B N 1
ATOM 595 C CA . SER B 1 7 ? 18.979 -8.929 -25.663 1.00 16.54 23 SER B CA 1
ATOM 596 C C . SER B 1 7 ? 19.992 -7.941 -26.217 1.00 14.54 23 SER B C 1
ATOM 597 O O . SER B 1 7 ? 20.039 -7.717 -27.433 1.00 13.65 23 SER B O 1
ATOM 600 N N . ARG B 1 8 ? 20.812 -7.348 -25.348 1.00 15.19 24 ARG B N 1
ATOM 601 C CA . ARG B 1 8 ? 21.804 -6.381 -25.805 1.00 14.53 24 ARG B CA 1
ATOM 602 C C . ARG B 1 8 ? 22.772 -7.023 -26.794 1.00 14.03 24 ARG B C 1
ATOM 603 O O . ARG B 1 8 ? 23.051 -6.465 -27.860 1.00 13.92 24 ARG B O 1
ATOM 611 N N . LEU B 1 9 ? 23.278 -8.213 -26.458 1.00 13.20 25 LEU B N 1
ATOM 612 C CA . LEU B 1 9 ? 24.206 -8.911 -27.343 1.00 13.94 25 LEU B CA 1
ATOM 613 C C . LEU B 1 9 ? 23.529 -9.314 -28.646 1.00 12.92 25 LEU B C 1
ATOM 614 O O . LEU B 1 9 ? 24.121 -9.189 -29.721 1.00 13.67 25 LEU B O 1
ATOM 619 N N . MET B 1 10 ? 22.286 -9.805 -28.570 1.00 13.39 26 MET B N 1
ATOM 620 C CA . MET B 1 10 ? 21.538 -10.161 -29.772 1.00 14.11 26 MET B CA 1
ATOM 621 C C . MET B 1 10 ? 21.377 -8.961 -30.704 1.00 14.45 26 MET B C 1
ATOM 622 O O . MET B 1 10 ? 21.558 -9.075 -31.926 1.00 14.71 26 MET B O 1
ATOM 627 N N . GLN B 1 11 ? 21.042 -7.796 -30.143 1.00 13.92 27 GLN B N 1
ATOM 628 C CA . GLN B 1 11 ? 20.829 -6.612 -30.973 1.00 14.81 27 GLN B CA 1
ATOM 629 C C . GLN B 1 11 ? 22.126 -6.135 -31.609 1.00 12.70 27 GLN B C 1
ATOM 630 O O . GLN B 1 11 ? 22.125 -5.675 -32.755 1.00 13.89 27 GLN B O 1
ATOM 636 N N . ILE B 1 12 ? 23.235 -6.225 -30.876 1.00 13.86 28 ILE B N 1
ATOM 637 C CA . ILE B 1 12 ? 24.524 -5.828 -31.441 1.00 14.01 28 ILE B CA 1
ATOM 638 C C . ILE B 1 12 ? 24.899 -6.734 -32.614 1.00 12.62 28 ILE B C 1
ATOM 639 O O . ILE B 1 12 ? 25.330 -6.261 -33.676 1.00 13.13 28 ILE B O 1
ATOM 644 N N . GLN B 1 13 ? 24.726 -8.050 -32.449 1.00 13.43 29 GLN B N 1
ATOM 645 C CA . GLN B 1 13 ? 25.048 -8.971 -33.540 1.00 13.84 29 GLN B CA 1
ATOM 646 C C . GLN B 1 13 ? 24.162 -8.733 -34.755 1.00 13.29 29 GLN B C 1
ATOM 647 O O . GLN B 1 13 ? 24.630 -8.804 -35.898 1.00 13.51 29 GLN B O 1
ATOM 653 N N . GLN B 1 14 ? 22.873 -8.456 -34.529 1.00 13.93 30 GLN B N 1
ATOM 654 C CA . GLN B 1 14 ? 21.986 -8.126 -35.639 1.00 14.38 30 GLN B CA 1
ATOM 655 C C . GLN B 1 14 ? 22.444 -6.868 -36.369 1.00 12.40 30 GLN B C 1
ATOM 656 O O . GLN B 1 14 ? 22.419 -6.823 -37.601 1.00 14.33 30 GLN B O 1
ATOM 662 N N . ALA B 1 15 ? 22.841 -5.822 -35.631 1.00 13.61 31 ALA B N 1
ATOM 663 C CA . ALA B 1 15 ? 23.271 -4.603 -36.312 1.00 13.52 31 ALA B CA 1
ATOM 664 C C . ALA B 1 15 ? 24.549 -4.829 -37.107 1.00 14.74 31 ALA B C 1
ATOM 665 O O . ALA B 1 15 ? 24.719 -4.243 -38.185 1.00 15.42 31 ALA B O 1
ATOM 667 N N . ARG B 1 16 ? 25.431 -5.708 -36.616 1.00 14.09 32 ARG B N 1
ATOM 668 C CA . ARG B 1 16 ? 26.649 -6.039 -37.350 1.00 13.97 32 ARG B CA 1
ATOM 669 C C . ARG B 1 16 ? 26.391 -7.035 -38.474 1.00 14.19 32 ARG B C 1
ATOM 670 O O . ARG B 1 16 ? 27.311 -7.343 -39.239 1.00 15.29 32 ARG B O 1
ATOM 678 N N . LYS B 1 17 ? 25.160 -7.527 -38.596 1.00 14.63 33 LYS B N 1
ATOM 679 C CA . LYS B 1 17 ? 24.797 -8.532 -39.592 1.00 14.54 33 LYS B CA 1
ATOM 680 C C . LYS B 1 17 ? 25.654 -9.781 -39.451 1.00 15.72 33 LYS B C 1
ATOM 681 O O . LYS B 1 17 ? 26.002 -10.425 -40.441 1.00 17.53 33 LYS B O 1
ATOM 687 N N . GLU B 1 18 ? 26.028 -10.095 -38.222 1.00 12.87 34 GLU B N 1
ATOM 688 C CA . GLU B 1 18 ? 26.872 -11.236 -37.916 1.00 14.45 34 GLU B CA 1
ATOM 689 C C . GLU B 1 18 ? 26.019 -12.385 -37.396 1.00 15.20 34 GLU B C 1
ATOM 690 O O . GLU B 1 18 ? 24.830 -12.230 -37.101 1.00 16.02 34 GLU B O 1
ATOM 696 N N . LYS B 1 19 ? 26.640 -13.554 -37.289 1.00 13.73 35 LYS B N 1
ATOM 697 C CA . LYS B 1 19 ? 25.939 -14.714 -36.768 1.00 14.15 35 LYS B CA 1
ATOM 698 C C . LYS B 1 19 ? 25.422 -14.431 -35.356 1.00 15.42 35 LYS B C 1
ATOM 699 O O . LYS B 1 19 ? 26.106 -13.806 -34.535 1.00 14.87 35 LYS B O 1
ATOM 705 N N . GLU B 1 20 ? 24.202 -14.888 -35.075 1.00 15.18 36 GLU B N 1
ATOM 706 C CA . GLU B 1 20 ? 23.613 -14.698 -33.755 1.00 15.09 36 GLU B CA 1
ATOM 707 C C . GLU B 1 20 ? 24.388 -15.485 -32.700 1.00 14.38 36 GLU B C 1
ATOM 708 O O . GLU B 1 20 ? 25.035 -16.489 -33.013 1.00 15.59 36 GLU B O 1
ATOM 710 N N . PRO B 1 21 ? 24.333 -15.059 -31.440 1.00 13.19 37 PRO B N 1
ATOM 711 C CA . PRO B 1 21 ? 25.082 -15.781 -30.402 1.00 13.52 37 PRO B CA 1
ATOM 712 C C . PRO B 1 21 ? 24.569 -17.200 -30.211 1.00 14.93 37 PRO B C 1
ATOM 713 O O . PRO B 1 21 ? 23.388 -17.499 -30.406 1.00 16.60 37 PRO B O 1
ATOM 717 N N . VAL B 1 22 ? 25.491 -18.088 -29.848 1.00 13.89 38 VAL B N 1
ATOM 718 C CA . VAL B 1 22 ? 25.177 -19.486 -29.582 1.00 16.19 38 VAL B CA 1
ATOM 719 C C . VAL B 1 22 ? 25.435 -19.750 -28.112 1.00 15.38 38 VAL B C 1
ATOM 720 O O . VAL B 1 22 ? 26.551 -19.526 -27.620 1.00 14.89 38 VAL B O 1
ATOM 724 N N . TYR B 1 23 ? 24.424 -20.264 -27.422 1.00 16.16 39 TYR B N 1
ATOM 725 C CA . TYR B 1 23 ? 24.523 -20.595 -26.009 1.00 13.64 39 TYR B CA 1
ATOM 726 C C . TYR B 1 23 ? 24.590 -22.105 -25.842 1.00 16.58 39 TYR B C 1
ATOM 727 O O . TYR B 1 23 ? 23.841 -22.846 -26.492 1.00 18.32 39 TYR B O 1
ATOM 736 N N . THR B 1 24 ? 25.445 -22.547 -24.924 1.00 13.34 40 THR B N 1
ATOM 737 C CA . THR B 1 24 ? 25.688 -23.962 -24.670 1.00 14.71 40 THR B CA 1
ATOM 738 C C . THR B 1 24 ? 25.705 -24.189 -23.166 1.00 14.95 40 THR B C 1
ATOM 739 O O . THR B 1 24 ? 26.392 -23.468 -22.438 1.00 14.56 40 THR B O 1
ATOM 743 N N . LEU B 1 25 ? 24.965 -25.189 -22.696 1.00 14.98 41 LEU B N 1
ATOM 744 C CA . LEU B 1 25 ? 25.060 -25.557 -21.291 1.00 14.15 41 LEU B CA 1
ATOM 745 C C . LEU B 1 25 ? 26.371 -26.300 -21.066 1.00 15.72 41 LEU B C 1
ATOM 746 O O . LEU B 1 25 ? 26.676 -27.279 -21.757 1.00 19.06 41 LEU B O 1
ATOM 751 N N . VAL B 1 26 ? 27.170 -25.802 -20.138 1.00 13.71 42 VAL B N 1
ATOM 752 C CA . VAL B 1 26 ? 28.447 -26.426 -19.834 1.00 15.06 42 VAL B CA 1
ATOM 753 C C . VAL B 1 26 ? 28.286 -27.460 -18.734 1.00 16.61 42 VAL B C 1
ATOM 754 O O . VAL B 1 26 ? 28.822 -28.568 -18.841 1.00 16.80 42 VAL B O 1
ATOM 758 N N . GLU B 1 27 ? 27.549 -27.132 -17.673 1.00 14.85 43 GLU B N 1
ATOM 759 C CA . GLU B 1 27 ? 27.443 -28.050 -16.548 1.00 16.41 43 GLU B CA 1
ATOM 760 C C . GLU B 1 27 ? 26.307 -27.624 -15.627 1.00 13.14 43 GLU B C 1
ATOM 761 O O . GLU B 1 27 ? 25.971 -26.442 -15.540 1.00 14.13 43 GLU B O 1
ATOM 767 N N . GLU B 1 28 ? 25.749 -28.599 -14.919 1.00 14.43 44 GLU B N 1
ATOM 768 C CA . GLU B 1 28 ? 24.907 -28.361 -13.754 1.00 14.14 44 GLU B CA 1
ATOM 769 C C . GLU B 1 28 ? 25.606 -29.083 -12.625 1.00 13.99 44 GLU B C 1
ATOM 770 O O . GLU B 1 28 ? 25.936 -30.263 -12.758 1.00 17.68 44 GLU B O 1
ATOM 776 N N . ARG B 1 29 ? 25.945 -28.357 -11.574 1.00 13.15 45 ARG B N 1
ATOM 777 C CA . ARG B 1 29 ? 26.698 -28.975 -10.502 1.00 15.80 45 ARG B CA 1
ATOM 778 C C . ARG B 1 29 ? 26.242 -28.442 -9.156 1.00 14.87 45 ARG B C 1
ATOM 779 O O . ARG B 1 29 ? 25.600 -27.395 -9.059 1.00 15.17 45 ARG B O 1
ATOM 787 N N . GLY B 1 30 ? 26.627 -29.146 -8.106 1.00 13.87 46 GLY B N 1
ATOM 788 C CA . GLY B 1 30 ? 26.356 -28.699 -6.758 1.00 14.33 46 GLY B CA 1
ATOM 789 C C . GLY B 1 30 ? 25.238 -29.467 -6.084 1.00 14.30 46 GLY B C 1
ATOM 790 O O . GLY B 1 30 ? 24.310 -29.980 -6.728 1.00 17.26 46 GLY B O 1
ATOM 791 N N . VAL B 1 31 ? 25.318 -29.529 -4.760 1.00 14.65 47 VAL B N 1
ATOM 792 C CA . VAL B 1 31 ? 24.383 -30.262 -3.917 1.00 15.80 47 VAL B CA 1
ATOM 793 C C . VAL B 1 31 ? 23.454 -29.264 -3.242 1.00 13.59 47 VAL B C 1
ATOM 794 O O . VAL B 1 31 ? 23.896 -28.219 -2.759 1.00 14.55 47 VAL B O 1
ATOM 798 N N . ALA B 1 32 ? 22.156 -29.581 -3.226 1.00 16.71 48 ALA B N 1
ATOM 799 C CA . ALA B 1 32 ? 21.161 -28.868 -2.413 1.00 16.83 48 ALA B CA 1
ATOM 800 C C . ALA B 1 32 ? 21.181 -27.377 -2.730 1.00 15.40 48 ALA B C 1
ATOM 801 O O . ALA B 1 32 ? 21.005 -27.002 -3.906 1.00 15.57 48 ALA B O 1
ATOM 803 N N . ARG B 1 33 ? 21.409 -26.501 -1.754 1.00 14.64 49 ARG B N 1
ATOM 804 C CA . ARG B 1 33 ? 21.338 -25.064 -1.985 1.00 14.16 49 ARG B CA 1
ATOM 805 C C . ARG B 1 33 ? 22.466 -24.540 -2.855 1.00 14.46 49 ARG B C 1
ATOM 806 O O . ARG B 1 33 ? 22.401 -23.384 -3.290 1.00 15.47 49 ARG B O 1
ATOM 814 N N . ARG B 1 34 ? 23.478 -25.356 -3.140 1.00 13.71 50 ARG B N 1
ATOM 815 C CA . ARG B 1 34 ? 24.612 -24.947 -3.953 1.00 14.83 50 ARG B CA 1
ATOM 816 C C . ARG B 1 34 ? 24.457 -25.331 -5.416 1.00 13.15 50 ARG B C 1
ATOM 817 O O . ARG B 1 34 ? 25.400 -25.144 -6.195 1.00 17.05 50 ARG B O 1
ATOM 819 N N . ARG B 1 35 ? 23.301 -25.856 -5.816 1.00 13.28 51 ARG B N 1
ATOM 820 C CA . ARG B 1 35 ? 23.101 -26.219 -7.212 1.00 14.15 51 ARG B CA 1
ATOM 821 C C . ARG B 1 35 ? 23.213 -24.985 -8.092 1.00 15.59 51 ARG B C 1
ATOM 822 O O . ARG B 1 35 ? 22.606 -23.942 -7.819 1.00 17.33 51 ARG B O 1
ATOM 830 N N . GLU B 1 36 ? 23.995 -25.108 -9.157 1.00 14.02 52 GLU B N 1
ATOM 831 C CA . GLU B 1 36 ? 24.200 -24.005 -10.079 1.00 14.19 52 GLU B CA 1
ATOM 832 C C . GLU B 1 36 ? 24.416 -24.530 -11.486 1.00 13.18 52 GLU B C 1
ATOM 833 O O . GLU B 1 36 ? 24.668 -25.716 -11.713 1.00 13.96 52 GLU B O 1
ATOM 839 N N . PHE B 1 37 ? 24.266 -23.616 -12.431 1.00 12.01 53 PHE B N 1
ATOM 840 C CA . PHE B 1 37 ? 24.463 -23.867 -13.844 1.00 12.54 53 PHE B CA 1
ATOM 841 C C . PHE B 1 37 ? 25.647 -23.066 -14.356 1.00 13.26 53 PHE B C 1
ATOM 842 O O . PHE B 1 37 ? 25.852 -21.920 -13.947 1.00 13.08 53 PHE B O 1
ATOM 850 N N . ILE B 1 38 ? 26.413 -23.661 -15.266 1.00 13.27 54 ILE B N 1
ATOM 851 C CA . ILE B 1 38 ? 27.491 -22.978 -15.973 1.00 12.31 54 ILE B CA 1
ATOM 852 C C . ILE B 1 38 ? 27.078 -22.947 -17.427 1.00 12.72 54 ILE B C 1
ATOM 853 O O . ILE B 1 38 ? 26.801 -23.999 -18.013 1.00 13.46 54 ILE B O 1
ATOM 858 N N . MET B 1 39 ? 26.980 -21.748 -17.993 1.00 12.13 55 MET B N 1
ATOM 859 C CA . MET B 1 39 ? 26.598 -21.576 -19.384 1.00 12.43 55 MET B CA 1
ATOM 860 C C . MET B 1 39 ? 27.757 -20.957 -20.150 1.00 13.90 55 MET B C 1
ATOM 861 O O . MET B 1 39 ? 28.574 -20.227 -19.584 1.00 14.58 55 MET B O 1
ATOM 866 N N . GLU B 1 40 ? 27.817 -21.229 -21.450 1.00 13.48 56 GLU B N 1
ATOM 867 C CA . GLU B 1 40 ? 28.801 -20.612 -22.325 1.00 13.95 56 GLU B CA 1
ATOM 868 C C . GLU B 1 40 ? 28.077 -19.932 -23.476 1.00 13.61 56 GLU B C 1
ATOM 869 O O . GLU B 1 40 ? 27.009 -20.377 -23.904 1.00 14.68 56 GLU B O 1
ATOM 875 N N . VAL B 1 41 ? 28.630 -18.818 -23.942 1.00 13.53 57 VAL B N 1
ATOM 876 C CA . VAL B 1 41 ? 28.098 -18.125 -25.111 1.00 13.81 57 VAL B CA 1
ATOM 877 C C . VAL B 1 41 ? 29.257 -17.799 -26.039 1.00 13.45 57 VAL B C 1
ATOM 878 O O . VAL B 1 41 ? 30.373 -17.508 -25.592 1.00 15.02 57 VAL B O 1
ATOM 882 N N . SER B 1 42 ? 29.008 -17.897 -27.340 1.00 13.67 58 SER B N 1
ATOM 883 C CA . SER B 1 42 ? 30.007 -17.562 -28.338 1.00 13.42 58 SER B CA 1
ATOM 884 C C . SER B 1 42 ? 29.357 -16.629 -29.343 1.00 14.12 58 SER B C 1
ATOM 885 O O . SER B 1 42 ? 28.232 -16.886 -29.785 1.00 14.98 58 SER B O 1
ATOM 888 N N . ALA B 1 43 ? 30.059 -15.556 -29.701 1.00 13.08 59 ALA B N 1
ATOM 889 C CA . ALA B 1 43 ? 29.609 -14.633 -30.732 1.00 13.03 59 ALA B CA 1
ATOM 890 C C . ALA B 1 43 ? 30.797 -13.780 -31.146 1.00 13.64 59 ALA B C 1
ATOM 891 O O . ALA B 1 43 ? 31.682 -13.489 -30.331 1.00 14.11 59 ALA B O 1
ATOM 893 N N . SER B 1 44 ? 30.806 -13.394 -32.419 1.00 13.04 60 SER B N 1
ATOM 894 C CA . SER B 1 44 ? 31.777 -12.440 -32.935 1.00 13.21 60 SER B CA 1
ATOM 895 C C . SER B 1 44 ? 33.222 -12.861 -32.688 1.00 14.36 60 SER B C 1
ATOM 896 O O . SER B 1 44 ? 34.092 -12.012 -32.490 1.00 17.47 60 SER B O 1
ATOM 899 N N . GLY B 1 45 ? 33.501 -14.159 -32.717 1.00 15.00 61 GLY B N 1
ATOM 900 C CA . GLY B 1 45 ? 34.857 -14.648 -32.611 1.00 16.12 61 GLY B CA 1
ATOM 901 C C . GLY B 1 45 ? 35.373 -14.845 -31.208 1.00 16.38 61 GLY B C 1
ATOM 902 O O . GLY B 1 45 ? 36.542 -15.213 -31.044 1.00 18.21 61 GLY B O 1
ATOM 903 N N . LYS B 1 46 ? 34.549 -14.640 -30.193 1.00 13.81 62 LYS B N 1
ATOM 904 C CA . LYS B 1 46 ? 34.972 -14.814 -28.814 1.00 12.70 62 LYS B CA 1
ATOM 905 C C . LYS B 1 46 ? 33.930 -15.641 -28.089 1.00 13.63 62 LYS B C 1
ATOM 906 O O . LYS B 1 46 ? 32.806 -15.814 -28.563 1.00 14.07 62 LYS B O 1
ATOM 912 N N . SER B 1 47 ? 34.305 -16.146 -26.915 1.00 13.06 63 SER B N 1
ATOM 913 C CA . SER B 1 47 ? 33.392 -16.916 -26.081 1.00 13.03 63 SER B CA 1
ATOM 914 C C . SER B 1 47 ? 33.595 -16.530 -24.623 1.00 14.38 63 SER B C 1
ATOM 915 O O . SER B 1 47 ? 34.651 -16.032 -24.231 1.00 13.97 63 SER B O 1
ATOM 918 N N . ALA B 1 48 ? 32.563 -16.753 -23.816 1.00 13.26 64 ALA B N 1
ATOM 919 C CA . ALA B 1 48 ? 32.641 -16.443 -22.396 1.00 11.94 64 ALA B CA 1
ATOM 920 C C . ALA B 1 48 ? 31.724 -17.394 -21.657 1.00 13.27 64 ALA B C 1
ATOM 921 O O . ALA B 1 48 ? 30.817 -17.987 -22.239 1.00 14.45 64 ALA B O 1
ATOM 923 N N . THR B 1 49 ? 31.986 -17.555 -20.370 1.00 13.18 65 THR B N 1
ATOM 924 C CA . THR B 1 49 ? 31.147 -18.377 -19.519 1.00 13.08 65 THR B CA 1
ATOM 925 C C . THR B 1 49 ? 30.488 -17.533 -18.438 1.00 13.49 65 THR B C 1
ATOM 926 O O . THR B 1 49 ? 30.908 -16.409 -18.149 1.00 14.43 65 THR B O 1
ATOM 930 N N . GLY B 1 50 ? 29.447 -18.091 -17.848 1.00 11.85 66 GLY B N 1
ATOM 931 C CA . GLY B 1 50 ? 28.759 -17.452 -16.739 1.00 13.17 66 GLY B CA 1
ATOM 932 C C . GLY B 1 50 ? 28.090 -18.487 -15.862 1.00 13.40 66 GLY B C 1
ATOM 933 O O . GLY B 1 50 ? 27.754 -19.587 -16.315 1.00 13.22 66 GLY B O 1
ATOM 934 N N . ILE B 1 51 ? 27.903 -18.137 -14.592 1.00 12.99 67 ILE B N 1
ATOM 935 C CA . ILE B 1 51 ? 27.390 -19.058 -13.581 1.00 14.87 67 ILE B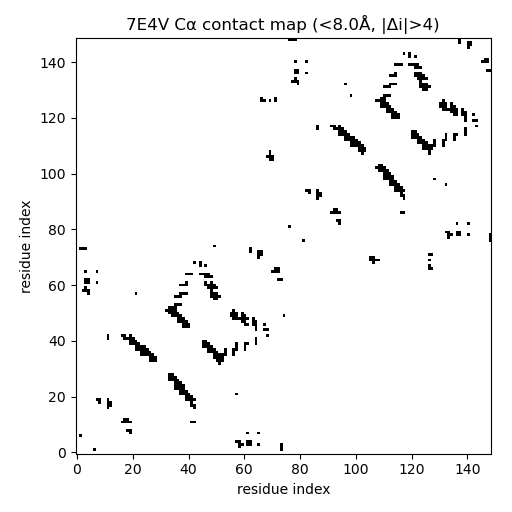 CA 1
ATOM 936 C C . ILE B 1 51 ? 26.211 -18.424 -12.859 1.00 15.37 67 ILE B C 1
ATOM 937 O O . ILE B 1 51 ? 26.210 -17.219 -12.589 1.00 17.86 67 ILE B O 1
ATOM 942 N N . GLY B 1 52 ? 25.202 -19.235 -12.554 1.00 13.07 68 GLY B N 1
ATOM 943 C CA . GLY B 1 52 ? 24.040 -18.769 -11.829 1.00 15.34 68 GLY B CA 1
ATOM 944 C C . GLY B 1 52 ? 23.186 -19.904 -11.299 1.00 15.20 68 GLY B C 1
ATOM 945 O O . GLY B 1 52 ? 23.349 -21.062 -11.691 1.00 14.96 68 GLY B O 1
ATOM 946 N N . PRO B 1 53 ? 22.236 -19.590 -10.410 1.00 14.65 69 PRO B N 1
ATOM 947 C CA . PRO B 1 53 ? 21.388 -20.642 -9.822 1.00 14.16 69 PRO B CA 1
ATOM 948 C C . PRO B 1 53 ? 20.288 -21.145 -10.735 1.00 15.66 69 PRO B C 1
ATOM 949 O O . PRO B 1 53 ? 19.653 -22.157 -10.405 1.00 18.51 69 PRO B O 1
ATOM 953 N N . THR B 1 54 ? 20.042 -20.484 -11.861 1.00 14.67 70 THR B N 1
ATOM 954 C CA . THR B 1 54 ? 19.173 -21.016 -12.899 1.00 14.91 70 THR B CA 1
ATOM 955 C C . THR B 1 54 ? 19.899 -20.910 -14.228 1.00 16.60 70 THR B C 1
ATOM 956 O O . THR B 1 54 ? 20.874 -20.165 -14.376 1.00 14.51 70 THR B O 1
ATOM 960 N N . LYS B 1 55 ? 19.399 -21.661 -15.206 1.00 14.48 71 LYS B N 1
ATOM 961 C CA . LYS B 1 55 ? 19.983 -21.608 -16.537 1.00 15.39 71 LYS B CA 1
ATOM 962 C C . LYS B 1 55 ? 19.899 -20.200 -17.108 1.00 16.67 71 LYS B C 1
ATOM 963 O O . LYS B 1 55 ? 20.871 -19.693 -17.675 1.00 16.31 71 LYS B O 1
ATOM 969 N N . LYS B 1 56 ? 18.756 -19.534 -16.944 1.00 15.67 72 LYS B N 1
ATOM 970 C CA . LYS B 1 56 ? 18.623 -18.200 -17.521 1.00 16.68 72 LYS B CA 1
ATOM 971 C C . LYS B 1 56 ? 19.548 -17.187 -16.844 1.00 16.44 72 LYS B C 1
ATOM 972 O O . LYS B 1 56 ? 20.124 -16.327 -17.519 1.00 15.60 72 LYS B O 1
ATOM 978 N N . LEU B 1 57 ? 19.721 -17.273 -15.520 1.00 15.15 73 LEU B N 1
ATOM 979 C CA . LEU B 1 57 ? 20.650 -16.366 -14.854 1.00 14.96 73 LEU B CA 1
ATOM 980 C C . LEU B 1 57 ? 22.087 -16.617 -15.291 1.00 14.26 73 LEU B C 1
ATOM 981 O O . LEU B 1 57 ? 22.863 -15.669 -15.464 1.00 14.46 73 LEU B O 1
ATOM 986 N N . ALA B 1 58 ? 22.471 -17.888 -15.462 1.00 13.78 74 ALA B N 1
ATOM 987 C CA . ALA B 1 58 ? 23.809 -18.194 -15.953 1.00 13.16 74 ALA B CA 1
ATOM 988 C C . ALA B 1 58 ? 23.995 -17.690 -17.381 1.00 13.30 74 ALA B C 1
ATOM 989 O O . ALA B 1 58 ? 25.071 -17.205 -17.739 1.00 12.43 74 ALA B O 1
ATOM 991 N N . LYS B 1 59 ? 22.953 -17.805 -18.210 1.00 13.76 75 LYS B N 1
ATOM 992 C CA . LYS B 1 59 ? 22.996 -17.308 -19.578 1.00 14.71 75 LYS B CA 1
ATOM 993 C C . LYS B 1 59 ? 23.231 -15.806 -19.591 1.00 14.88 75 LYS B C 1
ATOM 994 O O . LYS B 1 59 ? 24.013 -15.293 -20.400 1.00 14.37 75 LYS B O 1
ATOM 1000 N N . LYS B 1 60 ? 22.545 -15.078 -18.710 1.00 13.91 76 LYS B N 1
ATOM 1001 C CA . LYS B 1 60 ? 22.727 -13.636 -18.636 1.00 13.98 76 LYS B CA 1
ATOM 1002 C C . LYS B 1 60 ? 24.140 -13.278 -18.212 1.00 13.93 76 LYS B C 1
ATOM 1003 O O . LYS B 1 60 ? 24.746 -12.352 -18.768 1.00 15.44 76 LYS B O 1
ATOM 1009 N N . GLU B 1 61 ? 24.696 -14.009 -17.242 1.00 13.45 77 GLU B N 1
ATOM 1010 C CA . GLU B 1 61 ? 26.058 -13.729 -16.821 1.00 13.49 77 GLU B CA 1
ATOM 1011 C C . GLU B 1 61 ? 27.041 -14.002 -17.951 1.00 13.36 77 GLU B C 1
ATOM 1012 O O . GLU B 1 61 ? 28.000 -13.245 -18.143 1.00 14.29 77 GLU B O 1
ATOM 1014 N N . ALA B 1 62 ? 26.824 -15.080 -18.711 1.00 12.82 78 ALA B N 1
ATOM 1015 C CA . ALA B 1 62 ? 27.704 -15.368 -19.837 1.00 12.60 78 ALA B CA 1
ATOM 1016 C C . ALA B 1 62 ? 27.653 -14.251 -20.871 1.00 13.47 78 ALA B C 1
ATOM 1017 O O . ALA B 1 62 ? 28.695 -13.815 -21.366 1.00 12.69 78 ALA B O 1
ATOM 1019 N N . ALA B 1 63 ? 26.445 -13.782 -21.211 1.00 13.20 79 ALA B N 1
ATOM 1020 C CA . ALA B 1 63 ? 26.311 -12.698 -22.180 1.00 13.55 79 ALA B CA 1
ATOM 1021 C C . ALA B 1 63 ? 26.989 -11.436 -21.682 1.00 13.79 79 ALA B C 1
ATOM 1022 O O . ALA B 1 63 ? 27.680 -10.756 -22.447 1.00 13.74 79 ALA B O 1
ATOM 1024 N N . GLU B 1 64 ? 26.814 -11.120 -20.399 1.00 12.63 80 GLU B N 1
ATOM 1025 C CA . GLU B 1 64 ? 27.463 -9.953 -19.823 1.00 14.71 80 GLU B CA 1
ATOM 1026 C C . GLU B 1 64 ? 28.975 -10.062 -19.928 1.00 14.95 80 GLU B C 1
ATOM 1027 O O . GLU B 1 64 ? 29.648 -9.101 -20.318 1.00 16.74 80 GLU B O 1
ATOM 1033 N N . ASN B 1 65 ? 29.527 -11.239 -19.624 1.00 13.87 81 ASN B N 1
ATOM 1034 C CA . ASN B 1 65 ? 30.976 -11.415 -19.710 1.00 14.10 81 ASN B CA 1
ATOM 1035 C C . ASN B 1 65 ? 31.470 -11.327 -21.150 1.00 13.16 81 ASN B C 1
ATOM 1036 O O . ASN B 1 65 ? 32.556 -10.790 -21.404 1.00 14.72 81 ASN B O 1
ATOM 1041 N N . LEU B 1 66 ? 30.691 -11.829 -22.109 1.00 12.43 82 LEU B N 1
ATOM 1042 C CA . LEU B 1 66 ? 31.096 -11.717 -23.505 1.00 12.11 82 LEU B CA 1
ATOM 1043 C C . LEU B 1 66 ? 31.045 -10.273 -23.991 1.00 14.24 82 LEU B C 1
ATOM 1044 O O . LEU B 1 66 ? 31.946 -9.826 -24.707 1.00 13.02 82 LEU B O 1
ATOM 1049 N N . LEU B 1 67 ? 30.005 -9.525 -23.607 1.00 13.24 83 LEU B N 1
ATOM 1050 C CA . LEU B 1 67 ? 29.925 -8.122 -24.001 1.00 13.43 83 LEU B CA 1
ATOM 1051 C C . LEU B 1 67 ? 31.152 -7.349 -23.525 1.00 12.79 83 LEU B C 1
ATOM 1052 O O . LEU B 1 67 ? 31.707 -6.538 -24.272 1.00 15.05 83 LEU B O 1
ATOM 1057 N N . VAL B 1 68 ? 3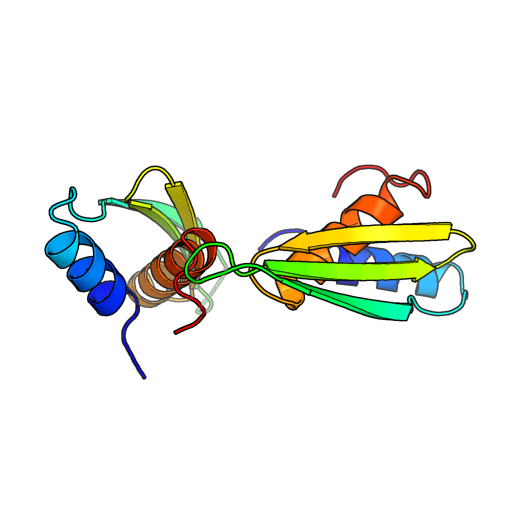1.619 -7.629 -22.304 1.00 15.65 84 VAL B N 1
ATOM 1058 C CA . VAL B 1 68 ? 32.833 -6.994 -21.796 1.00 16.50 84 VAL B CA 1
ATOM 1059 C C . VAL B 1 68 ? 34.046 -7.414 -22.618 1.00 17.01 84 VAL B C 1
ATOM 1060 O O . VAL B 1 68 ? 34.882 -6.582 -22.990 1.00 17.34 84 VAL B O 1
ATOM 1064 N N A MET B 1 69 ? 34.147 -8.707 -22.929 0.50 16.02 85 MET B N 1
ATOM 1065 N N B MET B 1 69 ? 34.157 -8.709 -22.931 0.50 16.02 85 MET B N 1
ATOM 1066 C CA A MET B 1 69 ? 35.265 -9.214 -23.717 0.50 17.27 85 MET B CA 1
ATOM 1067 C CA B MET B 1 69 ? 35.280 -9.194 -23.731 0.50 17.27 85 MET B CA 1
ATOM 1068 C C A MET B 1 69 ? 35.315 -8.578 -25.099 0.50 16.49 85 MET B C 1
ATOM 1069 C C B MET B 1 69 ? 35.318 -8.531 -25.096 0.50 16.49 85 MET B C 1
ATOM 1070 O O A MET B 1 69 ? 36.399 -8.358 -25.653 0.50 16.38 85 MET B O 1
ATOM 1071 O O B MET B 1 69 ? 36.395 -8.282 -25.648 0.50 16.40 85 MET B O 1
ATOM 1080 N N . LEU B 1 70 ? 34.152 -8.293 -25.682 1.00 14.81 86 LEU B N 1
ATOM 1081 C CA . LEU B 1 70 ? 34.068 -7.712 -27.009 1.00 16.04 86 LEU B CA 1
ATOM 1082 C C . LEU B 1 70 ? 34.272 -6.200 -27.004 1.00 16.76 86 LEU B C 1
ATOM 1083 O O . LEU B 1 70 ? 34.225 -5.586 -28.075 1.00 18.86 86 LEU B O 1
ATOM 1088 N N . GLY B 1 71 ? 34.483 -5.596 -25.835 1.00 16.49 87 GLY B N 1
ATOM 1089 C CA . GLY B 1 71 ? 34.779 -4.179 -25.736 1.00 17.55 87 GLY B CA 1
ATOM 1090 C C . GLY B 1 71 ? 33.575 -3.282 -25.603 1.00 18.54 87 GLY B C 1
ATOM 1091 O O . GLY B 1 71 ? 33.720 -2.058 -25.720 1.00 20.89 87 GLY B O 1
ATOM 1092 N N . TYR B 1 72 ? 32.403 -3.834 -25.317 1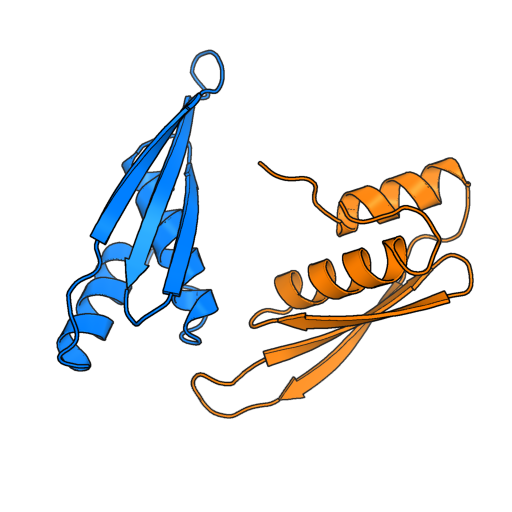.00 15.96 88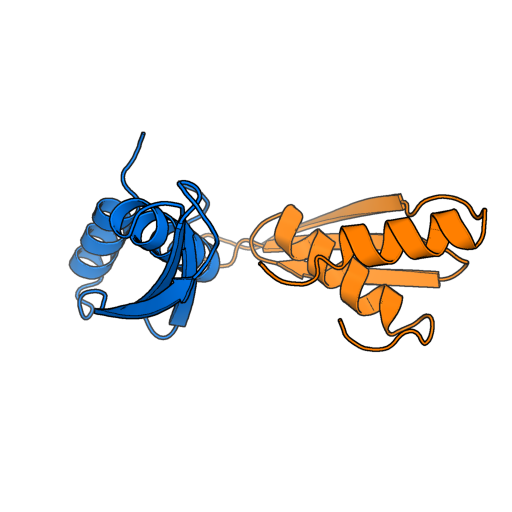 TYR B N 1
ATOM 1093 C CA . TYR B 1 72 ? 31.185 -3.047 -25.264 1.00 15.69 88 TYR B CA 1
ATOM 1094 C C . TYR B 1 72 ? 30.831 -2.587 -23.864 1.00 18.01 88 TYR B C 1
ATOM 1095 O O . TYR B 1 72 ? 29.805 -1.923 -23.691 1.00 18.41 88 TYR B O 1
ATOM 1104 N N . GLY B 1 73 ? 31.634 -2.940 -22.865 1.00 16.42 89 GLY B N 1
ATOM 1105 C CA . GLY B 1 73 ? 31.424 -2.474 -21.512 1.00 17.55 89 GLY B CA 1
ATOM 1106 C C . GLY B 1 73 ? 30.319 -3.223 -20.794 1.00 20.28 89 GLY B C 1
ATOM 1107 O O . GLY B 1 73 ? 29.559 -4.007 -21.373 1.00 20.08 89 GLY B O 1
ATOM 1108 N N . ARG B 1 74 ? 30.235 -2.958 -19.494 1.00 22.02 90 ARG B N 1
ATOM 1109 C CA . ARG B 1 74 ? 29.196 -3.551 -18.665 1.00 24.17 90 ARG B CA 1
ATOM 1110 C C . ARG B 1 74 ? 27.850 -2.908 -18.968 1.00 25.64 90 ARG B C 1
ATOM 1111 O O . ARG B 1 74 ? 27.762 -1.696 -19.186 1.00 29.73 90 ARG B O 1
ATOM 1113 N N . SER B 1 75 ? 26.808 -3.742 -18.975 1.00 27.59 91 SER B N 1
ATOM 1114 C CA . SER B 1 75 ? 25.400 -3.375 -19.169 1.00 26.30 91 SER B CA 1
ATOM 1115 C C . SER B 1 75 ? 24.656 -4.652 -19.518 1.00 35.06 91 SER B C 1
ATOM 1116 O O . SER B 1 75 ? 24.958 -5.281 -20.541 1.00 31.71 91 SER B O 1
#

Secondary structure (DSSP, 8-state):
---HHHHHHHHHHHTTPPPPEEEEEEEEESSS-EEEEEEEEETTEEEEEEESSHHHHHHHHHHHHHHHTTS---/----HHHHHHHHHHHTTPPPPEEEEEEEE-SGGG-EEEEEEEETTEEEEEEESSHHHHHHHHHHHHHHHTT----

InterPro domains:
  IPR014720 Double-stranded RNA-binding domain [PF00035] (344-405)
  IPR014720 Double-stranded RNA-binding domain [PF00035] (618-682)
  IPR014720 Double-stranded RNA-binding domain [PF00035] (729-791)
  IPR014720 Double-stranded RNA-binding domain [PS50137] (343-410)
  IPR014720 Double-stranded RNA-binding domain [PS50137] (537-589)
  IPR014720 Double-stranded RNA-binding domain [PS50137] (617-684)
  IPR014720 Double-stranded RNA-binding domain [PS50137] (728-796)
  IPR014720 Double-stranded RNA-binding domain [SM00358] (344-409)
  IPR014720 Double-stranded RNA-binding domain [SM00358] (433-588)
  IPR014720 Double-stranded RNA-binding domain [SM00358] (618-683)
  IPR014720 Double-stranded RNA-binding domain [SM00358] (729-795)
  IPR014720 Double-stranded RNA-binding domain [SM00358] (934-999)
  IPR032478 Staufen, C-terminal [PF16482] (912-1001)
  IPR051740 Double-stranded RNA-binding domain-containing protein [PTHR46054] (322-1016)

B-factor: mean 21.18, std 9.17, range [10.96, 58.03]

Nearest PDB structures (foldseek):
  7e4v-assembly1_A  TM=1.014E+00  e=6.917E-15  Aedes aegypti
  1uhz-assembly1_A  TM=9.594E-01  e=8.131E-10  Mus musculus
  1di2-assembly1_A  TM=9.618E-01  e=1.278E-06  Xenopus laevis
  7zpk-assembly1_C  TM=9.446E-01  e=1.647E-06  Mus musculus
  5n8m-assembly1_A  TM=9.111E-01  e=1.278E-06  Homo sapiens

Foldseek 3Di:
DDQLLVVQQVVCVVVVFDGKDKDWDDWDDDDQQIWTKMKIDTPHDIFIAIDSDPSNRVSRRSQVVCVVVPNDGD/DDDQLLVVQQVVCVVVVFDGKDKDWDDFDDDDPGTKTKMKIDTDHDIFIAMDNDPSNRVSRRSQVVCVVVPNDGD

Organism: Aedes aegypti (NCBI:txid7159)

Sequence (149 aa):
MVNPISRLMQIQQARKEKEPVYTLVEERGVARRREFIMEVSASGKSATGIGPTKKLAKKEAAENLLVMLGYGRSGMVNPISRLMQIQQARKEKEPVYTLVEERGVARRREFIMEVSASGKSATGIGPTKKLAKKEAAENLLVMMLGYGRS

Radius of gyration: 17.66 Å; Cα contacts (8 Å, |Δi|>4): 313; chains: 2; bounding box: 38×35×53 Å